Protein AF-A0A1I7IAF7-F1 (afdb_monomer_lite)

Radius of gyration: 18.3 Å; chains: 1; bounding box: 41×41×47 Å

Secondary structure (DSSP, 8-state):
----------SSHHHHHHHHHHHHHT-GGGGEEEEEEES-HHHHHHHHHHHHHTT--EEE--BTT-STT---BEEEEEEGGGGGG-HHHHHHHS--

Sequence (96 aa):
MGNLNVLKSFDNEKELVDYALSSLEKNKWNKSHLVAWSWSIENITRAETELSKMGIYYERNDIPNYSLKHRNVYRIFVFGKDILRLSEFMKEFMVG

Structure (mmCIF, N/CA/C/O backbone):
data_AF-A0A1I7IAF7-F1
#
_entry.id   AF-A0A1I7IAF7-F1
#
loop_
_atom_site.group_PDB
_atom_site.id
_atom_site.type_symbol
_atom_site.label_atom_id
_atom_site.label_alt_id
_atom_site.label_comp_id
_atom_site.label_asym_id
_atom_site.label_entity_id
_atom_site.label_seq_id
_atom_site.pdbx_PDB_ins_code
_atom_site.Cartn_x
_atom_site.Cartn_y
_atom_site.Cartn_z
_atom_site.occupancy
_atom_site.B_iso_or_equiv
_atom_site.auth_seq_id
_atom_site.auth_comp_id
_atom_site.auth_asym_id
_atom_site.auth_atom_id
_atom_site.pdbx_PDB_model_num
ATOM 1 N N . MET A 1 1 ? -21.681 29.904 6.903 1.00 53.28 1 MET A N 1
ATOM 2 C CA . MET A 1 1 ? -22.170 29.126 8.065 1.00 53.28 1 MET A CA 1
ATOM 3 C C . MET A 1 1 ? -21.990 27.652 7.744 1.00 53.28 1 MET A C 1
ATOM 5 O O . MET A 1 1 ? -22.495 27.220 6.718 1.00 53.28 1 MET A O 1
ATOM 9 N N . GLY A 1 2 ? -21.196 26.923 8.532 1.00 54.12 2 GLY A N 1
ATOM 10 C CA . GLY A 1 2 ? -20.996 25.482 8.347 1.00 54.12 2 GLY A CA 1
ATOM 11 C C . GLY A 1 2 ? -22.144 24.699 8.981 1.00 54.12 2 GLY A C 1
ATOM 12 O O . GLY A 1 2 ? -22.545 25.014 10.097 1.00 54.12 2 GLY A O 1
ATOM 13 N N . ASN A 1 3 ? -22.680 23.716 8.262 1.00 68.56 3 ASN A N 1
ATOM 14 C CA . ASN A 1 3 ? -23.721 22.821 8.758 1.00 68.56 3 ASN A CA 1
ATOM 15 C C . ASN A 1 3 ? -23.043 21.570 9.331 1.00 68.56 3 ASN A C 1
ATOM 17 O O . ASN A 1 3 ? -22.409 20.819 8.589 1.00 68.56 3 ASN A O 1
ATOM 21 N N . LEU A 1 4 ? -23.124 21.377 10.646 1.00 70.31 4 LEU A N 1
ATOM 22 C CA . LEU A 1 4 ? -22.648 20.164 11.309 1.00 70.31 4 LEU A CA 1
ATOM 23 C C . LEU A 1 4 ? -23.809 19.171 11.361 1.00 70.31 4 LEU A C 1
ATOM 25 O O . LEU A 1 4 ? -24.745 19.350 12.134 1.00 70.31 4 LEU A O 1
ATOM 29 N N . ASN A 1 5 ? -23.742 18.129 10.534 1.00 80.94 5 ASN A N 1
ATOM 30 C CA . ASN A 1 5 ? -24.699 17.028 10.571 1.00 80.94 5 ASN A CA 1
ATOM 31 C C . ASN A 1 5 ? -24.157 15.906 11.455 1.00 80.94 5 ASN A C 1
ATOM 33 O O . ASN A 1 5 ? -23.068 15.384 11.210 1.00 80.94 5 ASN A O 1
ATOM 37 N N . VAL A 1 6 ? -24.936 15.511 12.460 1.00 81.3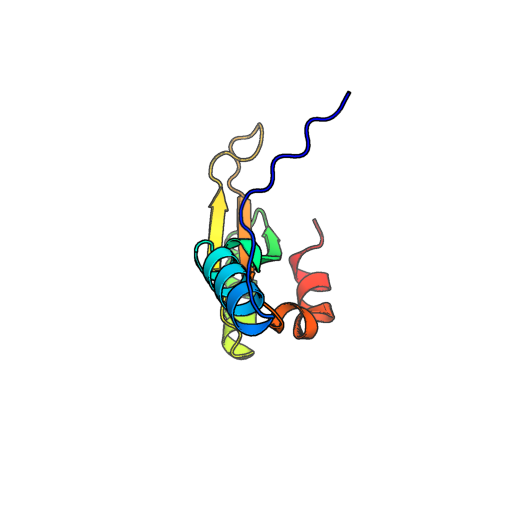1 6 VAL A N 1
ATOM 38 C CA . VAL A 1 6 ? -24.636 14.326 13.268 1.00 81.31 6 VAL A CA 1
ATOM 39 C C . VAL A 1 6 ? -24.878 13.086 12.410 1.00 81.31 6 VAL A C 1
ATOM 41 O O . VAL A 1 6 ? -26.011 12.787 12.048 1.00 81.31 6 VAL A O 1
ATOM 44 N N . LEU A 1 7 ? -23.800 12.376 12.065 1.00 81.19 7 LEU A N 1
ATOM 45 C CA . LEU A 1 7 ? -23.865 11.138 11.280 1.00 81.19 7 LEU A CA 1
ATOM 46 C C . LEU A 1 7 ? -24.467 9.978 12.083 1.00 81.19 7 LEU A C 1
ATOM 48 O O . LEU A 1 7 ? -25.249 9.201 11.538 1.00 81.19 7 LEU A O 1
ATOM 52 N N . LYS A 1 8 ? -24.079 9.842 13.360 1.00 85.50 8 LYS A N 1
ATOM 53 C CA . LYS A 1 8 ? -24.587 8.826 14.290 1.00 85.50 8 LYS A CA 1
ATOM 54 C C . LYS A 1 8 ? -24.212 9.171 15.736 1.00 85.50 8 LYS A C 1
ATOM 56 O O . LYS A 1 8 ? -23.123 9.693 15.967 1.00 85.50 8 LYS A O 1
ATOM 61 N N . SER A 1 9 ? -25.095 8.848 16.675 1.00 89.19 9 SER A N 1
ATOM 62 C CA . SER A 1 9 ? -24.867 8.939 18.126 1.00 89.19 9 SER A CA 1
ATOM 63 C C . SER A 1 9 ? -24.768 7.533 18.724 1.00 89.19 9 SER A C 1
ATOM 65 O O . SER A 1 9 ? -25.304 6.590 18.137 1.00 89.19 9 SER A O 1
ATOM 67 N N . PHE A 1 10 ? -24.094 7.397 19.867 1.00 93.62 10 PHE A N 1
ATOM 68 C CA . PHE A 1 10 ? -23.863 6.115 20.543 1.00 93.62 10 PHE A CA 1
ATOM 69 C C . PHE A 1 10 ? -24.096 6.265 22.044 1.00 93.62 10 PHE A C 1
ATOM 71 O O . PHE A 1 10 ? -23.734 7.295 22.614 1.00 93.62 10 PHE A O 1
ATOM 78 N N . ASP A 1 11 ? -24.653 5.230 22.669 1.00 92.12 11 ASP A N 1
ATOM 79 C CA . ASP A 1 11 ? -25.018 5.253 24.090 1.00 92.12 11 ASP A CA 1
ATOM 80 C C . ASP A 1 11 ? -23.847 4.859 25.008 1.00 92.12 11 ASP A C 1
ATOM 82 O O . ASP A 1 11 ? -23.862 5.138 26.206 1.00 92.12 11 ASP A O 1
ATOM 86 N N . ASN A 1 12 ? -22.809 4.216 24.459 1.00 94.69 12 ASN A N 1
ATOM 87 C CA . ASN A 1 12 ? -21.602 3.830 25.188 1.00 94.69 12 ASN A CA 1
ATOM 88 C C . ASN A 1 12 ? -20.352 3.816 24.290 1.00 94.69 12 ASN A C 1
ATOM 90 O O . ASN A 1 12 ? -20.430 3.785 23.060 1.00 94.69 12 ASN A O 1
ATOM 94 N N . GLU A 1 13 ? -19.178 3.820 24.928 1.00 92.31 13 GLU A N 1
ATOM 95 C CA . GLU A 1 13 ? -17.881 3.845 24.241 1.00 92.31 13 GLU A CA 1
ATOM 96 C C . GLU A 1 13 ? -17.663 2.615 23.354 1.00 92.31 13 GLU A C 1
ATOM 98 O O . GLU A 1 13 ? -17.153 2.745 22.244 1.00 92.31 13 GLU A O 1
ATOM 103 N N . LYS A 1 14 ? -18.088 1.427 23.801 1.00 94.75 14 LYS A N 1
ATOM 104 C CA . LYS A 1 14 ? -17.883 0.187 23.049 1.00 94.75 14 LYS A CA 1
ATOM 105 C C . LYS A 1 14 ? -18.563 0.246 21.679 1.00 94.75 14 LYS A C 1
ATOM 107 O O . LYS A 1 14 ? -17.942 -0.098 20.681 1.00 94.75 14 LYS A O 1
ATOM 112 N N . GLU A 1 15 ? -19.805 0.719 21.612 1.00 93.94 15 GLU A N 1
ATOM 113 C CA . GLU A 1 15 ? -20.537 0.857 20.347 1.00 93.94 15 GLU A CA 1
ATOM 114 C C . GLU A 1 15 ? -19.903 1.875 19.400 1.00 93.94 15 GLU A C 1
ATOM 116 O O . GLU A 1 15 ? -19.818 1.627 18.194 1.00 93.94 15 GLU A O 1
ATOM 121 N N . LEU A 1 16 ? -19.424 3.000 19.938 1.00 92.88 16 LEU A N 1
ATOM 122 C CA . LEU A 1 16 ? -18.674 3.984 19.164 1.00 92.88 16 LEU A CA 1
ATOM 123 C C . LEU A 1 16 ? -17.395 3.362 18.587 1.00 92.88 16 LEU A C 1
ATOM 125 O O . LEU A 1 16 ? -17.114 3.524 17.397 1.00 92.88 16 LEU A O 1
ATOM 129 N N . VAL A 1 17 ? -16.635 2.638 19.413 1.00 91.44 17 VAL A N 1
ATOM 130 C CA . VAL A 1 17 ? -15.382 1.985 19.015 1.00 91.44 17 VAL A CA 1
ATOM 131 C C . VAL A 1 17 ? -15.638 0.916 17.955 1.00 91.44 17 VAL A C 1
ATOM 133 O O . VAL A 1 17 ? -14.970 0.926 16.924 1.00 91.44 17 VAL A O 1
ATOM 136 N N . ASP A 1 18 ? -16.632 0.050 18.145 1.00 91.81 18 ASP A N 1
ATOM 137 C CA . ASP A 1 18 ? -16.979 -1.011 17.193 1.00 91.81 18 ASP A CA 1
ATOM 138 C C . ASP A 1 18 ? -17.465 -0.428 15.852 1.00 91.81 18 ASP A C 1
ATOM 140 O O . ASP A 1 18 ? -17.087 -0.889 14.768 1.00 91.81 18 ASP A O 1
ATOM 144 N N . TYR A 1 19 ? -18.274 0.636 15.892 1.00 89.94 19 TYR A N 1
ATOM 145 C CA . TYR A 1 19 ? -18.723 1.329 14.686 1.00 89.94 19 TYR A CA 1
ATOM 146 C C . TYR A 1 19 ? -17.566 2.007 13.942 1.00 89.94 19 TYR A C 1
ATOM 148 O O . TYR A 1 19 ? -17.472 1.906 12.714 1.00 89.94 19 TYR A O 1
ATOM 156 N N . ALA A 1 20 ? -16.672 2.684 14.664 1.00 85.31 20 ALA A N 1
ATOM 157 C CA . ALA A 1 20 ? -15.496 3.314 14.078 1.00 85.31 20 ALA A CA 1
ATOM 158 C C . ALA A 1 20 ? -14.551 2.262 13.484 1.00 85.31 20 ALA A C 1
ATOM 160 O O . ALA A 1 20 ? -14.119 2.404 12.340 1.00 85.31 20 ALA A O 1
ATOM 161 N N . LEU A 1 21 ? -14.285 1.175 14.214 1.00 83.94 21 LEU A N 1
ATOM 162 C CA . LEU A 1 21 ? -13.419 0.091 13.766 1.00 83.94 21 LEU A CA 1
ATOM 163 C C . LEU A 1 21 ? -13.975 -0.582 12.510 1.00 83.94 21 LEU A C 1
ATOM 165 O O . LEU A 1 21 ? -13.270 -0.646 11.506 1.00 83.94 21 LEU A O 1
ATOM 169 N N . SER A 1 22 ? -15.250 -0.976 12.514 1.00 85.56 22 SER A N 1
ATOM 170 C CA . SER A 1 22 ? -15.892 -1.577 11.337 1.00 85.56 22 SER A CA 1
ATOM 171 C C . SER A 1 22 ? -15.925 -0.625 10.137 1.00 85.56 22 SER A C 1
ATOM 173 O O . SER A 1 22 ? -15.747 -1.052 8.997 1.00 85.56 22 SER A O 1
ATOM 175 N N . SER A 1 23 ? -16.099 0.680 10.360 1.00 83.19 23 SER A N 1
ATOM 176 C CA . SER A 1 23 ? -16.034 1.684 9.290 1.00 83.19 23 SER A CA 1
ATOM 177 C C . SER A 1 23 ? -14.623 1.825 8.716 1.00 83.19 23 SER A C 1
ATOM 179 O O . SER A 1 23 ? -14.462 1.953 7.502 1.00 83.19 23 SER A O 1
ATOM 181 N N . LEU A 1 24 ? -13.596 1.756 9.566 1.00 77.88 24 LEU A N 1
ATOM 182 C CA . LEU A 1 24 ? -12.199 1.766 9.139 1.00 77.88 24 LEU A CA 1
ATOM 183 C C . LEU A 1 24 ? -11.823 0.481 8.392 1.00 77.88 24 LEU A C 1
ATOM 185 O O . LEU A 1 24 ? -11.081 0.557 7.417 1.00 77.88 24 LEU A O 1
ATOM 189 N N . GLU A 1 25 ? -12.346 -0.670 8.814 1.00 78.75 25 GLU A N 1
ATOM 190 C CA . GLU A 1 25 ? -12.098 -1.982 8.203 1.00 78.75 25 GLU A CA 1
ATOM 191 C C . GLU A 1 25 ? -12.795 -2.168 6.852 1.00 78.75 25 GLU A C 1
ATOM 193 O O . GLU A 1 25 ? -12.256 -2.849 5.981 1.00 78.75 25 GLU A O 1
ATOM 198 N N . LYS A 1 26 ? -13.942 -1.510 6.625 1.00 83.31 26 LYS A N 1
ATOM 199 C CA . LYS A 1 26 ? -14.657 -1.543 5.333 1.00 83.31 26 LYS A CA 1
ATOM 200 C C . LYS A 1 26 ? -13.812 -1.075 4.149 1.00 83.31 26 LYS A C 1
ATOM 202 O O . LYS A 1 26 ? -14.102 -1.452 3.017 1.00 83.31 26 LYS A O 1
ATOM 207 N N . ASN A 1 27 ? -12.786 -0.259 4.387 1.00 81.62 27 ASN A N 1
ATOM 208 C CA . ASN A 1 27 ? -11.847 0.147 3.354 1.00 81.62 27 ASN A CA 1
ATOM 209 C C . ASN A 1 27 ? -10.411 -0.098 3.821 1.00 81.62 27 ASN A C 1
ATOM 211 O O . ASN A 1 27 ? -9.830 0.707 4.546 1.00 81.62 27 ASN A O 1
ATOM 215 N N . LYS A 1 28 ? -9.817 -1.190 3.331 1.00 74.75 28 LYS A N 1
ATOM 216 C CA . LYS A 1 28 ? -8.422 -1.562 3.608 1.00 74.75 28 LYS A CA 1
ATOM 217 C C . LYS A 1 28 ? -7.417 -0.435 3.336 1.00 74.75 28 LYS A C 1
ATOM 219 O O . LYS A 1 28 ? -6.405 -0.340 4.026 1.00 74.75 28 LYS A O 1
ATOM 224 N N . TRP A 1 29 ? -7.716 0.466 2.397 1.00 83.00 29 TRP A N 1
ATOM 225 C CA . TRP A 1 29 ? -6.846 1.596 2.065 1.00 83.00 29 TRP A CA 1
ATOM 226 C C . TRP A 1 29 ? -6.771 2.656 3.171 1.00 83.00 29 TRP A C 1
ATOM 228 O O . TRP A 1 29 ? -5.792 3.396 3.221 1.00 83.00 29 TRP A O 1
ATOM 238 N N . ASN A 1 30 ? -7.723 2.692 4.111 1.00 81.69 30 ASN A N 1
ATOM 239 C CA . ASN A 1 30 ? -7.715 3.640 5.236 1.00 81.69 30 ASN A CA 1
ATOM 240 C C . ASN A 1 30 ? -6.484 3.492 6.142 1.00 81.69 30 ASN A C 1
ATOM 242 O O . ASN A 1 30 ? -6.103 4.437 6.825 1.00 81.69 30 ASN A O 1
ATOM 246 N N . LYS A 1 31 ? -5.881 2.299 6.171 1.00 84.38 31 LYS A N 1
ATOM 247 C CA . LYS A 1 31 ? -4.679 1.991 6.959 1.00 84.38 31 LYS A CA 1
ATOM 248 C C . LYS A 1 31 ? -3.466 1.718 6.068 1.00 84.38 31 LYS A C 1
ATOM 250 O O . LYS A 1 31 ? -2.512 1.105 6.535 1.00 84.38 31 LYS A O 1
ATOM 255 N N . SER A 1 32 ? -3.532 2.087 4.789 1.00 92.19 32 SER A N 1
ATOM 256 C CA . SER A 1 32 ? -2.459 1.820 3.834 1.00 92.19 32 SER A CA 1
ATOM 257 C C . SER A 1 32 ? -1.386 2.905 3.869 1.00 92.19 32 SER A C 1
ATOM 259 O O . SER A 1 32 ? -1.677 4.093 4.007 1.00 92.19 32 SER A O 1
ATOM 261 N N . HIS A 1 33 ? -0.137 2.488 3.706 1.00 95.12 33 HIS A N 1
ATOM 262 C CA . HIS A 1 33 ? 1.029 3.357 3.658 1.00 95.12 33 HIS A CA 1
ATOM 263 C C . HIS A 1 33 ? 1.849 3.015 2.418 1.00 95.12 33 HIS A C 1
ATOM 265 O O . HIS A 1 33 ? 2.250 1.865 2.249 1.00 95.12 33 HIS A O 1
ATOM 271 N N . LEU A 1 34 ? 2.096 4.001 1.553 1.00 95.69 34 LEU A N 1
ATOM 272 C CA . LEU A 1 34 ? 2.988 3.844 0.404 1.00 95.69 34 LEU A CA 1
ATOM 273 C C . LEU A 1 34 ? 4.431 3.719 0.908 1.00 95.69 34 LEU A C 1
ATOM 275 O O . LEU A 1 34 ? 4.921 4.633 1.569 1.00 95.69 34 LEU A O 1
ATOM 279 N N . VAL A 1 35 ? 5.097 2.610 0.588 1.00 96.69 35 VAL A N 1
ATOM 280 C CA . VAL A 1 35 ? 6.460 2.317 1.077 1.00 96.69 35 VAL A CA 1
ATOM 281 C C . VAL A 1 35 ? 7.482 2.073 -0.018 1.00 96.69 35 VAL A C 1
ATOM 283 O O . VAL A 1 35 ? 8.676 2.092 0.266 1.00 96.69 35 VAL A O 1
ATOM 286 N N . ALA A 1 36 ? 7.035 1.856 -1.253 1.00 96.88 36 ALA A N 1
ATOM 287 C CA . ALA A 1 36 ? 7.907 1.797 -2.414 1.00 96.88 36 ALA A CA 1
ATOM 288 C C . ALA A 1 36 ? 7.214 2.415 -3.626 1.00 96.88 36 ALA A C 1
ATOM 290 O O . ALA A 1 36 ? 6.013 2.217 -3.841 1.00 96.88 36 ALA A O 1
ATOM 291 N N . TRP A 1 37 ? 7.992 3.128 -4.433 1.00 95.12 37 TRP A N 1
ATOM 292 C CA . TRP A 1 37 ? 7.547 3.756 -5.666 1.00 95.12 37 TRP A CA 1
ATOM 293 C C . TRP A 1 37 ? 8.659 3.666 -6.709 1.00 95.12 37 TRP A C 1
ATOM 295 O O . TRP A 1 37 ? 9.808 3.994 -6.427 1.00 95.12 37 TRP A O 1
ATOM 305 N N . SER A 1 38 ? 8.349 3.206 -7.921 1.00 94.00 38 SER A N 1
ATOM 306 C CA . SER A 1 38 ? 9.363 3.119 -8.972 1.00 94.00 38 SER A CA 1
ATOM 307 C C . SER A 1 38 ? 8.789 3.165 -10.380 1.00 94.00 38 SER A C 1
ATOM 309 O O . SER A 1 38 ? 7.670 2.728 -10.634 1.00 94.00 38 SER A O 1
ATOM 311 N N . TRP A 1 39 ? 9.606 3.626 -11.326 1.00 93.19 39 TRP A N 1
ATOM 312 C CA . TRP A 1 39 ? 9.386 3.419 -12.762 1.00 93.19 39 TRP A CA 1
ATOM 313 C C . TRP A 1 39 ? 9.929 2.071 -13.254 1.00 93.19 39 TRP A C 1
ATOM 315 O O . TRP A 1 39 ? 9.627 1.666 -14.374 1.00 93.19 39 TRP A O 1
ATOM 325 N N . SER A 1 40 ? 10.758 1.394 -12.450 1.00 92.69 40 SER A N 1
ATOM 326 C CA . 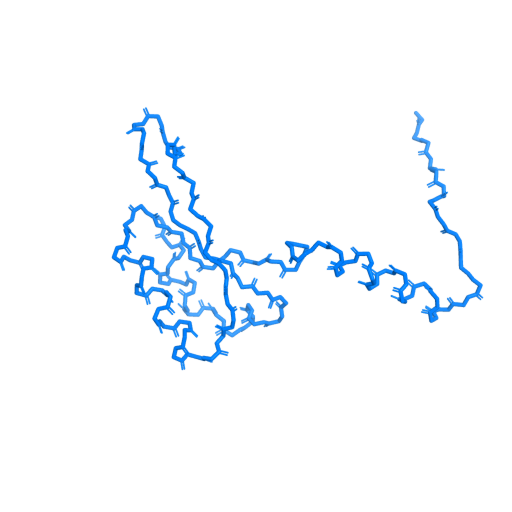SER A 1 40 ? 11.392 0.126 -12.814 1.00 92.69 40 SER A CA 1
ATOM 327 C C . SER A 1 40 ? 10.643 -1.054 -12.200 1.00 92.69 40 SER A C 1
ATOM 329 O O . SER A 1 40 ? 10.464 -1.135 -10.983 1.00 92.69 40 SER A O 1
ATOM 331 N N . ILE A 1 41 ? 10.253 -1.994 -13.062 1.00 94.31 41 ILE A N 1
ATOM 332 C CA . ILE A 1 41 ? 9.665 -3.275 -12.662 1.00 94.31 41 ILE A CA 1
ATOM 333 C C . ILE A 1 41 ? 10.647 -4.116 -11.833 1.00 94.31 41 ILE A C 1
ATOM 335 O O . ILE A 1 41 ? 10.252 -4.819 -10.909 1.00 94.31 41 ILE A O 1
ATOM 339 N N . GLU A 1 42 ? 11.941 -4.018 -12.120 1.00 94.94 42 GLU A N 1
ATOM 340 C CA . GLU A 1 42 ? 12.981 -4.743 -11.389 1.00 94.94 42 GLU A CA 1
ATOM 341 C C . GLU A 1 42 ? 13.114 -4.197 -9.965 1.00 94.94 42 GLU A C 1
ATOM 343 O O . GLU A 1 42 ? 13.116 -4.962 -9.001 1.00 94.94 42 GLU A O 1
ATOM 348 N N . ASN A 1 43 ? 13.124 -2.866 -9.815 1.00 95.19 43 ASN A N 1
ATOM 349 C CA . ASN A 1 43 ? 13.199 -2.228 -8.501 1.00 95.19 43 ASN A CA 1
ATOM 350 C C . ASN A 1 43 ? 11.978 -2.551 -7.642 1.00 95.19 43 ASN A C 1
ATOM 352 O O . ASN A 1 43 ? 12.143 -2.839 -6.456 1.00 95.19 43 ASN A O 1
ATOM 356 N N . ILE A 1 44 ? 10.769 -2.536 -8.220 1.00 96.56 44 ILE A N 1
ATOM 357 C CA . ILE A 1 44 ? 9.569 -2.872 -7.447 1.00 96.56 44 ILE A CA 1
ATOM 358 C C . ILE A 1 44 ? 9.547 -4.358 -7.065 1.00 96.56 44 ILE A C 1
ATOM 360 O O . ILE A 1 44 ? 9.216 -4.683 -5.933 1.00 96.56 44 ILE A O 1
ATOM 364 N N . THR A 1 45 ? 10.013 -5.255 -7.939 1.00 97.50 45 THR A N 1
ATOM 365 C CA . THR A 1 45 ? 10.090 -6.697 -7.639 1.00 97.50 45 THR A CA 1
ATOM 366 C C . THR A 1 45 ? 11.117 -6.985 -6.534 1.00 97.50 45 THR A C 1
ATOM 368 O O . THR A 1 45 ? 10.917 -7.853 -5.679 1.00 97.50 45 THR A O 1
ATOM 371 N N . ARG A 1 46 ? 12.216 -6.217 -6.495 1.00 97.69 46 ARG A N 1
ATOM 372 C CA . ARG A 1 46 ? 13.197 -6.268 -5.403 1.00 97.69 46 ARG A CA 1
ATOM 373 C C . ARG A 1 46 ? 12.577 -5.825 -4.077 1.00 97.69 46 ARG A C 1
ATOM 375 O O . ARG A 1 46 ? 12.759 -6.507 -3.074 1.00 97.69 46 ARG A O 1
ATOM 382 N N . ALA A 1 47 ? 11.790 -4.751 -4.088 1.00 97.50 47 ALA A N 1
ATOM 383 C CA . ALA A 1 47 ? 11.036 -4.303 -2.919 1.00 97.50 47 ALA A CA 1
ATOM 384 C C . ALA A 1 47 ? 10.041 -5.375 -2.416 1.00 97.50 47 ALA A C 1
ATOM 386 O O . ALA A 1 47 ? 10.003 -5.649 -1.217 1.00 97.50 47 ALA A O 1
ATOM 387 N N . GLU A 1 48 ? 9.297 -6.038 -3.313 1.00 98.31 48 GLU A N 1
ATOM 388 C CA . GLU A 1 48 ? 8.393 -7.158 -2.975 1.00 98.31 48 GLU A CA 1
ATOM 389 C C . GLU A 1 48 ? 9.147 -8.316 -2.302 1.00 98.31 48 GLU A C 1
ATOM 391 O O . GLU A 1 48 ? 8.700 -8.880 -1.298 1.00 98.31 48 GLU A O 1
ATOM 396 N N . THR A 1 49 ? 10.329 -8.643 -2.825 1.00 98.19 49 THR A N 1
ATOM 397 C CA . THR A 1 49 ? 11.186 -9.705 -2.289 1.00 98.19 49 THR A CA 1
ATOM 398 C C . THR A 1 49 ? 11.664 -9.383 -0.872 1.00 98.19 49 THR A C 1
ATOM 400 O O . THR A 1 49 ? 11.584 -10.241 0.008 1.00 98.19 49 THR A O 1
ATOM 403 N N . GLU A 1 50 ? 12.129 -8.157 -0.621 1.00 97.94 50 GLU A N 1
ATOM 404 C CA . GLU A 1 50 ? 12.585 -7.744 0.712 1.00 97.94 50 GLU A CA 1
ATOM 405 C C . GLU A 1 50 ? 11.435 -7.714 1.731 1.00 97.94 50 GLU A C 1
ATOM 407 O O . GLU A 1 50 ? 11.572 -8.276 2.818 1.00 97.94 50 GLU A O 1
ATOM 412 N N . LEU A 1 51 ? 10.259 -7.184 1.369 1.00 98.00 51 LEU A N 1
ATOM 413 C CA . LEU A 1 51 ? 9.080 -7.222 2.248 1.00 98.00 51 LEU A CA 1
ATOM 414 C C . LEU A 1 51 ? 8.663 -8.659 2.590 1.00 98.00 51 LEU A C 1
ATOM 416 O O . LEU A 1 51 ? 8.360 -8.959 3.748 1.00 98.00 51 LEU A O 1
ATOM 420 N N . SER A 1 52 ? 8.723 -9.562 1.607 1.00 97.81 52 SER A N 1
ATOM 421 C CA . SER A 1 52 ? 8.424 -10.985 1.802 1.00 97.81 52 SER A CA 1
ATOM 422 C C . SER A 1 52 ? 9.410 -11.643 2.774 1.00 97.81 52 SER A C 1
ATOM 424 O O . SER A 1 52 ? 8.990 -12.369 3.674 1.00 97.81 52 SER A O 1
ATOM 426 N N . LYS A 1 53 ? 10.715 -11.347 2.663 1.00 98.00 53 LYS A N 1
ATOM 427 C CA . LYS A 1 53 ? 11.744 -11.832 3.606 1.00 98.00 53 LYS A CA 1
ATOM 428 C C . LYS A 1 53 ? 11.529 -11.314 5.031 1.00 98.00 53 LYS A C 1
ATOM 430 O O . LYS A 1 53 ? 11.822 -12.024 5.987 1.00 98.00 53 LYS A O 1
ATOM 435 N N . MET A 1 54 ? 11.005 -10.097 5.182 1.00 96.69 54 MET A N 1
ATOM 436 C CA . MET A 1 54 ? 10.679 -9.497 6.484 1.00 96.69 54 MET A CA 1
ATOM 437 C C . MET A 1 54 ? 9.373 -10.035 7.097 1.00 96.69 54 MET A C 1
ATOM 439 O O . MET A 1 54 ? 9.046 -9.681 8.238 1.00 96.69 54 MET A O 1
ATOM 443 N N . GLY A 1 55 ? 8.626 -10.859 6.351 1.00 97.19 55 GLY A N 1
ATOM 444 C CA . GLY A 1 55 ? 7.311 -11.364 6.742 1.00 97.19 55 GLY A CA 1
ATOM 445 C C . GLY A 1 55 ? 6.246 -10.268 6.822 1.00 97.19 55 GLY A C 1
ATOM 446 O O . GLY A 1 55 ? 5.341 -10.366 7.646 1.00 97.19 55 GLY A O 1
ATOM 447 N N . ILE A 1 56 ? 6.381 -9.199 6.031 1.00 97.12 56 ILE A N 1
ATOM 448 C CA . ILE A 1 56 ? 5.440 -8.075 6.012 1.00 97.12 56 ILE A CA 1
ATOM 449 C C . ILE A 1 56 ? 4.428 -8.293 4.892 1.00 97.12 56 ILE A C 1
ATOM 451 O O . ILE A 1 56 ? 4.804 -8.538 3.747 1.00 97.12 56 ILE A O 1
ATOM 455 N N . TYR A 1 57 ? 3.141 -8.188 5.219 1.00 95.62 57 TYR A N 1
ATOM 456 C CA . TYR A 1 57 ? 2.079 -8.218 4.218 1.00 95.62 57 TYR A CA 1
ATOM 457 C C . TYR A 1 57 ? 2.034 -6.897 3.439 1.00 95.62 57 TYR A C 1
ATOM 459 O O . TYR A 1 57 ? 2.123 -5.812 4.020 1.00 95.62 57 TYR A O 1
ATOM 467 N N . TYR A 1 58 ? 1.861 -6.989 2.122 1.00 96.75 58 TYR A N 1
ATOM 468 C CA . TYR A 1 58 ? 1.822 -5.837 1.230 1.00 96.75 58 TYR A CA 1
ATOM 469 C C . TYR A 1 58 ? 0.851 -6.044 0.067 1.00 96.75 58 TYR A C 1
ATOM 471 O O . TYR A 1 58 ? 0.480 -7.165 -0.271 1.00 96.75 58 TYR A O 1
ATOM 479 N N . GLU A 1 59 ? 0.468 -4.940 -0.570 1.00 96.44 59 GLU A N 1
ATOM 480 C CA . GLU A 1 59 ? -0.277 -4.943 -1.823 1.00 96.44 59 GLU A CA 1
ATOM 481 C C . GLU A 1 59 ? 0.402 -4.062 -2.865 1.00 96.44 59 GLU A C 1
ATOM 483 O O . GLU A 1 59 ? 0.757 -2.907 -2.609 1.00 96.44 59 GLU A O 1
ATOM 488 N N . ARG A 1 60 ? 0.539 -4.610 -4.072 1.00 95.69 60 ARG A N 1
ATOM 489 C CA . ARG A 1 60 ? 1.052 -3.896 -5.233 1.00 95.69 60 ARG A CA 1
ATOM 490 C C . ARG A 1 60 ? -0.079 -3.209 -5.991 1.00 95.69 60 ARG A C 1
ATOM 492 O O . ARG A 1 60 ? -1.136 -3.791 -6.231 1.00 95.69 60 ARG A O 1
ATOM 499 N N . ASN A 1 61 ? 0.149 -1.957 -6.373 1.00 94.44 61 ASN A N 1
ATOM 500 C CA . ASN A 1 61 ? -0.803 -1.158 -7.131 1.00 94.44 61 ASN A CA 1
ATOM 501 C C . ASN A 1 61 ? -0.106 -0.343 -8.224 1.00 94.44 61 ASN A C 1
ATOM 503 O O . ASN A 1 61 ? 0.375 0.774 -8.002 1.00 94.44 61 ASN A O 1
ATOM 507 N N . ASP A 1 62 ? -0.103 -0.912 -9.420 1.00 94.50 62 ASP A N 1
ATOM 508 C CA . ASP A 1 62 ? 0.526 -0.321 -10.591 1.00 94.50 62 ASP A CA 1
ATOM 509 C C . ASP A 1 62 ? -0.450 0.618 -11.300 1.00 94.50 62 ASP A C 1
ATOM 511 O O . ASP A 1 62 ? -1.615 0.274 -11.505 1.00 94.50 62 ASP A O 1
ATOM 515 N N . ILE A 1 63 ? 0.025 1.799 -11.7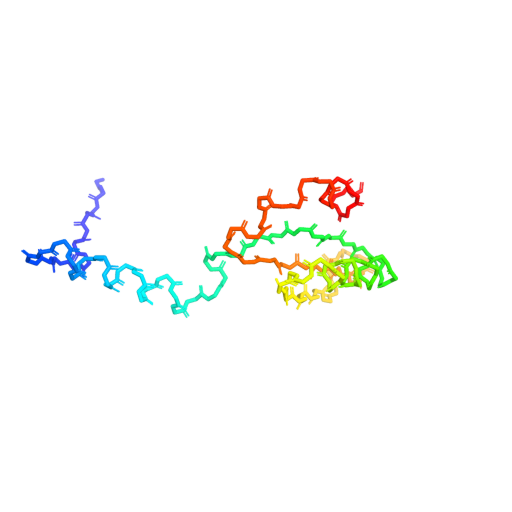01 1.00 93.00 63 ILE A N 1
ATOM 516 C CA . ILE A 1 63 ? -0.756 2.724 -12.526 1.00 93.00 63 ILE A CA 1
ATOM 517 C C . ILE A 1 63 ? -0.134 2.762 -13.924 1.00 93.00 63 ILE A C 1
ATOM 519 O O . ILE A 1 63 ? 0.970 3.301 -14.092 1.00 93.00 63 ILE A O 1
ATOM 523 N N . PRO A 1 64 ? -0.816 2.217 -14.945 1.00 92.12 64 PRO A N 1
ATOM 524 C CA . PRO A 1 64 ? -0.367 2.361 -16.317 1.00 92.12 64 PRO A CA 1
ATOM 525 C C . PRO A 1 64 ? -0.527 3.810 -16.788 1.00 92.12 64 PRO A C 1
ATOM 527 O O . PRO A 1 64 ? -1.419 4.521 -16.329 1.00 92.12 64 PRO A O 1
ATOM 530 N N . ASN A 1 65 ? 0.308 4.248 -17.734 1.00 90.69 65 ASN A N 1
ATOM 531 C CA . ASN A 1 65 ? 0.212 5.586 -18.341 1.00 90.69 65 ASN A CA 1
ATOM 532 C C . ASN A 1 65 ? 0.239 6.760 -17.339 1.00 90.69 65 ASN A C 1
ATOM 534 O O . ASN A 1 65 ? -0.407 7.783 -17.551 1.00 90.69 65 ASN A O 1
ATOM 538 N N . TYR A 1 66 ? 0.993 6.633 -16.247 1.00 88.69 66 TYR A N 1
ATOM 539 C CA . TYR A 1 66 ? 1.009 7.627 -15.172 1.00 88.69 66 TYR A CA 1
ATOM 540 C C . TYR A 1 66 ? 1.700 8.948 -15.555 1.00 88.69 66 TYR A C 1
ATOM 542 O O . TYR A 1 66 ? 1.393 9.999 -15.001 1.00 88.69 66 TYR A O 1
ATOM 550 N N . SER A 1 67 ? 2.638 8.921 -16.507 1.00 86.94 67 SER A N 1
ATOM 551 C CA . SER A 1 67 ? 3.318 10.134 -16.990 1.00 86.94 67 SER A CA 1
ATOM 552 C C . SER A 1 67 ? 2.849 10.567 -18.378 1.00 86.94 67 SER A C 1
ATOM 554 O O . SER A 1 67 ? 2.373 9.750 -19.161 1.00 86.94 67 SER A O 1
ATOM 556 N N . LEU A 1 68 ? 3.129 11.827 -18.739 1.00 78.19 68 LEU A N 1
ATOM 557 C CA . LEU A 1 68 ? 2.923 12.382 -20.090 1.00 78.19 68 LEU A CA 1
ATOM 558 C C . LEU A 1 68 ? 3.652 11.602 -21.203 1.00 78.19 68 LEU A C 1
ATOM 560 O O . LEU A 1 68 ? 3.347 11.772 -22.376 1.00 78.19 68 LEU A O 1
ATOM 564 N N . LYS A 1 69 ? 4.624 10.751 -20.843 1.00 86.50 69 LYS A N 1
ATOM 565 C CA . LYS A 1 69 ? 5.332 9.841 -21.758 1.00 86.50 69 LYS A CA 1
ATOM 566 C C . LYS A 1 69 ? 4.780 8.409 -21.717 1.00 86.50 69 LYS A C 1
ATOM 568 O O . LYS A 1 69 ? 5.501 7.482 -22.064 1.00 86.50 69 LYS A O 1
ATOM 573 N N . HIS A 1 70 ? 3.564 8.208 -21.208 1.00 80.94 70 HIS A N 1
ATOM 574 C CA . HIS A 1 70 ? 2.911 6.901 -21.073 1.00 80.94 70 HIS A CA 1
ATOM 575 C C . HIS A 1 70 ? 3.683 5.868 -20.231 1.00 80.94 70 HIS A C 1
ATOM 577 O O . HIS A 1 70 ? 3.445 4.670 -20.326 1.00 80.94 70 HIS A O 1
ATOM 583 N N . ARG A 1 71 ? 4.605 6.310 -19.364 1.00 87.12 71 ARG A N 1
ATOM 584 C CA . ARG A 1 71 ? 5.327 5.386 -18.471 1.00 87.12 71 ARG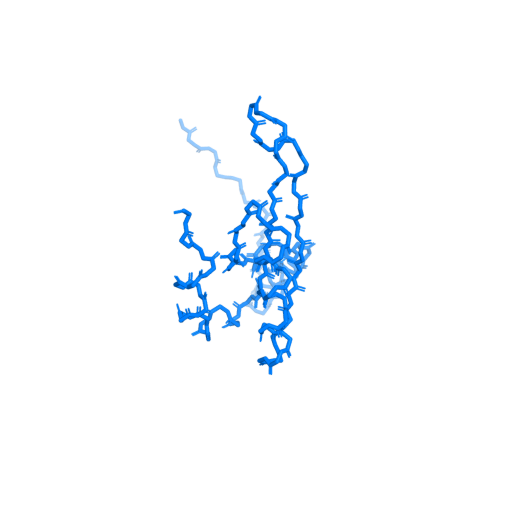 A CA 1
ATOM 585 C C . ARG A 1 71 ? 4.424 4.889 -17.345 1.00 87.12 71 ARG A C 1
ATOM 587 O O . ARG A 1 71 ? 3.736 5.698 -16.718 1.00 87.12 71 ARG A O 1
ATOM 594 N N . ASN A 1 72 ? 4.480 3.585 -17.082 1.00 91.5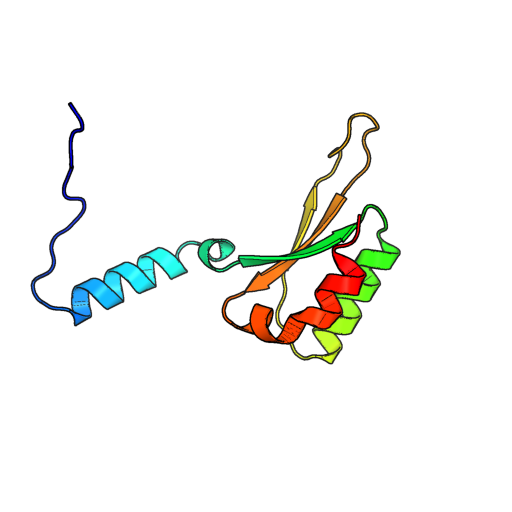6 72 ASN A N 1
ATOM 595 C CA . ASN A 1 72 ? 3.844 2.942 -15.933 1.00 91.56 72 ASN A CA 1
ATOM 596 C C . ASN A 1 72 ? 4.593 3.291 -14.656 1.00 91.56 72 ASN A C 1
ATOM 598 O O . ASN A 1 72 ? 5.820 3.351 -14.669 1.00 91.56 72 ASN A O 1
ATOM 602 N N . VAL A 1 73 ? 3.865 3.445 -13.559 1.00 93.94 73 VAL A N 1
ATOM 603 C CA . VAL A 1 73 ? 4.461 3.563 -12.233 1.00 93.94 73 VAL A CA 1
ATOM 604 C C . VAL A 1 73 ? 4.028 2.397 -11.365 1.00 93.94 73 VAL A C 1
ATOM 606 O O . VAL A 1 73 ? 2.872 1.977 -11.396 1.00 93.94 73 VAL A O 1
ATOM 609 N N . TYR A 1 74 ? 4.970 1.893 -10.587 1.00 95.75 74 TYR A N 1
ATOM 610 C CA . TYR A 1 74 ? 4.805 0.740 -9.725 1.00 95.75 74 TYR A CA 1
ATOM 611 C C . TYR A 1 74 ? 4.853 1.196 -8.276 1.00 95.75 74 TYR A C 1
ATOM 613 O O . TYR A 1 74 ? 5.704 2.009 -7.906 1.00 95.75 74 TYR A O 1
ATOM 621 N N . ARG A 1 75 ? 3.918 0.711 -7.461 1.00 96.38 75 ARG A N 1
ATOM 622 C CA . ARG A 1 75 ? 3.771 1.147 -6.070 1.00 96.38 75 ARG A CA 1
ATOM 623 C C . ARG A 1 75 ? 3.452 -0.032 -5.179 1.00 96.38 75 ARG A C 1
ATOM 625 O O . ARG A 1 75 ? 2.655 -0.883 -5.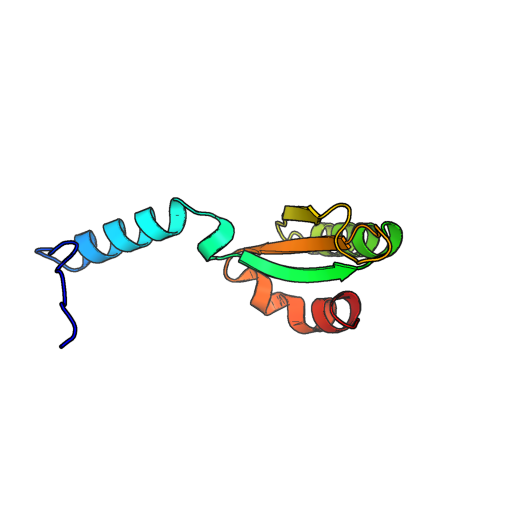563 1.00 96.38 75 ARG A O 1
ATOM 632 N N . ILE A 1 76 ? 4.017 -0.038 -3.979 1.00 97.56 76 ILE A N 1
ATOM 633 C CA . ILE A 1 76 ? 3.683 -1.018 -2.946 1.00 97.56 76 ILE A CA 1
ATOM 634 C C . ILE A 1 76 ? 3.170 -0.296 -1.711 1.00 97.56 76 ILE A C 1
ATOM 636 O O . ILE A 1 76 ? 3.765 0.681 -1.245 1.00 97.56 76 ILE A O 1
ATOM 640 N N . PHE A 1 77 ? 2.077 -0.823 -1.173 1.00 97.12 77 PHE A N 1
ATOM 641 C CA . PHE A 1 77 ? 1.482 -0.394 0.075 1.00 97.12 77 PHE A CA 1
ATOM 642 C C . PHE A 1 77 ? 1.608 -1.481 1.136 1.00 97.12 77 PHE A C 1
ATOM 644 O O . PHE A 1 77 ? 1.439 -2.663 0.846 1.00 97.12 77 PHE A O 1
ATOM 651 N N . VAL A 1 78 ? 1.847 -1.065 2.375 1.00 96.56 78 VAL A N 1
ATOM 652 C CA . VAL A 1 78 ? 1.730 -1.908 3.577 1.00 96.56 78 VAL A CA 1
ATOM 653 C C . VAL A 1 78 ? 0.625 -1.368 4.469 1.00 96.56 78 VAL A C 1
ATOM 655 O O . VAL A 1 78 ? 0.137 -0.258 4.248 1.00 96.56 78 VAL A O 1
ATOM 658 N N . PHE A 1 79 ? 0.233 -2.129 5.488 1.00 91.88 79 PHE A N 1
ATOM 659 C CA . PHE A 1 79 ? -0.955 -1.817 6.274 1.00 91.88 79 PHE A CA 1
ATOM 660 C C . PHE A 1 79 ? -0.671 -1.713 7.768 1.00 91.88 79 PHE A C 1
ATOM 662 O O . PHE A 1 79 ? 0.116 -2.463 8.343 1.00 91.88 79 PHE A O 1
ATOM 669 N N . GLY A 1 80 ? -1.369 -0.786 8.419 1.00 89.81 80 GLY A N 1
ATOM 670 C CA . GLY A 1 80 ? -1.333 -0.639 9.866 1.00 89.81 80 GLY A CA 1
ATOM 671 C C . GLY A 1 80 ? 0.075 -0.351 10.384 1.00 89.81 80 GLY A C 1
ATOM 672 O O . GLY A 1 80 ? 0.774 0.515 9.873 1.00 89.81 80 GLY A O 1
ATOM 673 N N . LYS A 1 81 ? 0.484 -1.055 11.443 1.00 91.75 81 LYS A N 1
ATOM 674 C CA . LYS A 1 81 ? 1.721 -0.743 12.175 1.00 91.75 81 LYS A CA 1
ATOM 675 C C . LYS A 1 81 ? 2.996 -1.271 11.515 1.00 91.75 81 LYS A C 1
ATOM 677 O O . LYS A 1 81 ? 4.075 -0.892 11.964 1.00 91.75 81 LYS A O 1
ATOM 682 N N . ASP A 1 82 ? 2.903 -2.073 10.453 1.00 94.06 82 ASP A N 1
ATOM 683 C CA . ASP A 1 82 ? 4.091 -2.602 9.766 1.00 94.06 82 ASP A CA 1
ATOM 684 C C . ASP A 1 82 ? 4.979 -1.492 9.190 1.00 94.06 82 ASP A C 1
ATOM 686 O O . ASP A 1 82 ? 6.199 -1.637 9.149 1.00 94.06 82 ASP A O 1
ATOM 690 N N . ILE A 1 83 ? 4.394 -0.333 8.868 1.00 95.19 83 ILE A N 1
ATOM 691 C CA . ILE A 1 83 ? 5.118 0.877 8.454 1.00 95.19 83 ILE A CA 1
ATOM 692 C C . ILE A 1 83 ? 6.222 1.293 9.439 1.00 95.19 83 ILE A C 1
ATOM 694 O O . ILE A 1 83 ? 7.272 1.780 9.028 1.00 95.19 83 ILE A O 1
ATOM 698 N N . LEU A 1 84 ? 6.028 1.056 10.740 1.00 95.50 84 LEU A N 1
ATOM 699 C CA . LEU A 1 84 ? 6.982 1.450 11.780 1.00 95.50 84 LEU A CA 1
ATOM 700 C C . LEU A 1 84 ? 8.292 0.649 11.714 1.00 95.50 84 LEU A C 1
ATOM 702 O O . LEU A 1 84 ? 9.288 1.059 12.303 1.00 95.50 84 LEU A O 1
ATOM 706 N N . ARG A 1 85 ? 8.304 -0.480 10.995 1.00 95.75 85 ARG A N 1
ATOM 707 C CA . ARG A 1 85 ? 9.476 -1.348 10.802 1.00 95.75 85 ARG A CA 1
ATOM 708 C C . ARG A 1 85 ? 10.246 -1.034 9.515 1.00 95.75 85 ARG A C 1
ATOM 710 O O . ARG A 1 85 ? 11.249 -1.687 9.244 1.00 95.75 85 ARG A O 1
ATOM 717 N N . LEU A 1 86 ? 9.779 -0.074 8.711 1.00 96.44 86 LEU A N 1
ATOM 718 C CA . LEU A 1 86 ? 10.226 0.124 7.328 1.00 96.44 86 LEU A CA 1
ATOM 719 C C . LEU A 1 86 ? 11.013 1.417 7.098 1.00 96.44 86 LEU A C 1
ATOM 721 O O . LEU A 1 86 ? 11.171 1.831 5.955 1.00 96.44 86 LEU A O 1
ATOM 725 N N . SER A 1 87 ? 11.553 2.048 8.145 1.00 94.25 87 SER A N 1
ATOM 726 C CA . SER A 1 87 ? 12.320 3.294 7.996 1.00 94.25 87 SER A CA 1
ATOM 727 C C . SER A 1 87 ? 13.499 3.159 7.027 1.00 94.25 87 SER A C 1
ATOM 729 O O . SER A 1 87 ? 13.647 3.991 6.137 1.00 94.25 87 SER A O 1
ATOM 731 N N . GLU A 1 88 ? 14.315 2.106 7.157 1.00 94.88 88 GLU A N 1
ATOM 732 C CA . GLU A 1 88 ? 15.454 1.874 6.254 1.00 94.88 88 GLU A CA 1
ATOM 733 C C . GLU A 1 88 ? 15.005 1.411 4.866 1.00 94.88 88 GLU A C 1
ATOM 735 O O . GLU A 1 88 ? 15.514 1.899 3.863 1.00 94.88 88 GLU A O 1
ATOM 740 N N . PHE A 1 89 ? 13.988 0.550 4.799 1.00 96.19 89 PHE A N 1
ATOM 741 C CA . PHE A 1 89 ? 13.399 0.110 3.534 1.00 96.19 89 PHE A CA 1
ATOM 742 C C . PHE A 1 89 ? 12.911 1.301 2.694 1.00 96.19 89 PHE A C 1
ATOM 744 O O . PHE A 1 89 ? 13.218 1.415 1.510 1.00 96.19 89 PHE A O 1
ATOM 751 N N . MET A 1 90 ? 12.190 2.239 3.312 1.00 95.12 90 MET A N 1
ATOM 752 C CA . MET A 1 90 ? 11.658 3.406 2.611 1.00 95.12 90 MET A CA 1
ATOM 753 C C . MET A 1 90 ? 12.765 4.340 2.121 1.00 95.12 90 MET A C 1
ATOM 755 O O . MET A 1 90 ? 12.621 4.921 1.049 1.00 95.12 90 MET A O 1
ATOM 759 N N . LYS A 1 91 ? 13.889 4.464 2.839 1.00 94.25 91 LYS A N 1
ATOM 760 C CA . LYS A 1 91 ? 15.043 5.236 2.343 1.00 94.25 91 LYS A CA 1
ATOM 761 C C . LYS A 1 91 ? 15.601 4.673 1.039 1.00 94.25 91 LYS A C 1
ATOM 763 O O . LYS A 1 91 ? 16.146 5.430 0.249 1.00 94.25 91 LYS A O 1
ATOM 768 N N . GLU A 1 92 ? 15.478 3.372 0.810 1.00 94.19 92 GLU A N 1
ATOM 769 C CA . GLU A 1 92 ? 15.964 2.737 -0.412 1.00 94.19 92 GLU A CA 1
ATOM 770 C C . GLU A 1 92 ? 14.949 2.814 -1.563 1.00 94.19 92 GLU A C 1
ATOM 772 O O . GLU A 1 92 ? 15.332 3.037 -2.709 1.00 94.19 92 GLU A O 1
ATOM 777 N N . PHE A 1 93 ? 13.656 2.648 -1.272 1.00 93.81 93 PHE A N 1
ATOM 778 C CA . PHE A 1 93 ? 12.630 2.446 -2.304 1.00 93.81 93 PHE A CA 1
ATOM 779 C C . PHE A 1 93 ? 11.652 3.615 -2.505 1.00 93.81 93 PHE A C 1
ATOM 781 O O . PHE A 1 93 ? 10.788 3.532 -3.380 1.00 93.81 93 PHE A O 1
ATOM 788 N N . MET A 1 94 ? 11.767 4.697 -1.726 1.00 87.25 94 MET A N 1
ATOM 789 C CA . MET A 1 94 ? 10.957 5.921 -1.882 1.00 87.25 94 MET A CA 1
ATOM 790 C C . MET A 1 94 ? 11.754 7.128 -2.388 1.00 87.25 94 MET A C 1
ATOM 792 O O . MET A 1 94 ? 11.188 8.212 -2.533 1.00 87.25 94 MET A O 1
ATOM 796 N N . VAL A 1 95 ? 13.050 6.970 -2.662 1.00 66.12 95 VAL A N 1
ATOM 797 C CA . VAL A 1 95 ? 13.862 8.035 -3.260 1.00 66.12 95 VAL A CA 1
ATOM 798 C C . VAL A 1 95 ? 13.633 8.010 -4.769 1.00 66.12 95 VAL A C 1
ATOM 800 O O . VAL A 1 95 ? 13.990 7.045 -5.444 1.00 66.12 95 VAL A O 1
ATOM 803 N N . GLY A 1 96 ? 12.946 9.043 -5.260 1.00 55.62 96 GLY A N 1
ATOM 804 C CA . GLY A 1 96 ? 12.672 9.263 -6.682 1.00 55.62 96 GLY A CA 1
ATOM 805 C C . GLY A 1 96 ? 13.868 9.800 -7.450 1.00 55.62 96 GLY A C 1
ATOM 806 O O . GLY A 1 96 ? 14.685 10.526 -6.841 1.00 55.62 96 GLY A O 1
#

Foldseek 3Di:
DDDDDDPDDDPDPVVVVVVVVVVCVVDQCSFKDWQAKDLDPVLLVVLVVVCVVVVFDKDKDKDALPDPVRGIMIIIIGGHPVVVVCPVVSVRGVDD

pLDDT: mean 89.88, std 9.43, range [53.28, 98.31]